Protein AF-A0A850I6M0-F1 (afdb_monomer)

Mean predicted aligned error: 4.05 Å

Nearest PDB structures (foldseek):
  6e0l-assembly1_A  TM=7.442E-01  e=3.186E-01  Rhodothermus marinus SG0.5JP17-172
  7x4g-assembly1_A  TM=7.680E-01  e=1.192E+00  Cecembia lonarensis
  4tvy-assembly1_A  TM=4.709E-01  e=1.273E+00  Escherichia coli K-12
  3wnd-assembly1_A  TM=4.193E-01  e=1.360E+00  Methanosarcina mazei
  4tvw-assembly1_A  TM=4.031E-01  e=3.425E+00  Escherichia coli

Sequence (118 aa):
MAEESDWPLVRRRLTGLYGEKAIFEQSSGLGARTGNGNFVVMSKVAVEASYAALPEALAKERRPACVAIHVSVSELEPVRRFVDAAGAPHQSDDAQIGISDAASYGNVFLTFARDPRL

Structure (mmCIF, N/CA/C/O backbone):
data_AF-A0A850I6M0-F1
#
_entry.id   AF-A0A850I6M0-F1
#
loop_
_atom_site.group_PDB
_atom_site.id
_atom_site.type_symbol
_atom_site.label_atom_id
_atom_site.label_alt_id
_atom_site.label_comp_id
_atom_site.label_asym_id
_atom_site.label_entity_id
_atom_site.label_seq_id
_atom_site.pdbx_PDB_ins_code
_atom_site.Cartn_x
_atom_site.Cartn_y
_atom_site.Cartn_z
_atom_site.occupancy
_atom_site.B_iso_or_equiv
_atom_site.auth_seq_id
_atom_site.auth_comp_id
_atom_site.auth_asym_id
_atom_site.auth_atom_id
_atom_site.pdbx_PDB_model_num
ATOM 1 N N . MET A 1 1 ? 8.156 -4.653 -3.061 1.00 90.00 1 MET A N 1
ATOM 2 C CA . MET A 1 1 ? 9.140 -3.549 -3.024 1.00 90.00 1 MET A CA 1
ATOM 3 C C . MET A 1 1 ? 10.278 -3.869 -3.975 1.00 90.00 1 MET A C 1
ATOM 5 O O . MET A 1 1 ? 10.460 -5.045 -4.274 1.00 90.00 1 MET A O 1
ATOM 9 N N . ALA A 1 2 ? 10.998 -2.861 -4.456 1.00 90.12 2 ALA A N 1
ATOM 10 C CA . ALA A 1 2 ? 12.207 -3.027 -5.263 1.00 90.12 2 ALA A CA 1
ATOM 11 C C . ALA A 1 2 ? 13.125 -1.811 -5.080 1.00 90.12 2 ALA A C 1
ATOM 13 O O . ALA A 1 2 ? 12.618 -0.699 -4.907 1.00 90.12 2 ALA A O 1
ATOM 14 N N . GLU A 1 3 ? 14.441 -2.016 -5.128 1.00 89.06 3 GLU A N 1
ATOM 15 C CA . GLU A 1 3 ? 15.405 -0.912 -5.099 1.00 89.06 3 GLU A CA 1
ATOM 16 C C . GLU A 1 3 ? 15.328 -0.096 -6.395 1.00 89.06 3 GLU A C 1
ATOM 18 O O . GLU A 1 3 ? 14.891 -0.597 -7.435 1.00 89.06 3 GLU A O 1
ATOM 23 N N . GLU A 1 4 ? 15.767 1.164 -6.359 1.00 88.25 4 GLU A N 1
ATOM 24 C CA . GLU A 1 4 ? 15.698 2.053 -7.532 1.00 88.25 4 GLU A CA 1
ATOM 25 C C . GLU A 1 4 ? 16.486 1.512 -8.731 1.00 88.25 4 GLU A C 1
ATOM 27 O O . GLU A 1 4 ? 16.047 1.625 -9.877 1.00 88.25 4 GLU A O 1
ATOM 32 N N . SER A 1 5 ? 17.604 0.825 -8.476 1.00 90.69 5 SER A N 1
ATOM 33 C CA . SER A 1 5 ? 18.395 0.156 -9.514 1.00 90.69 5 SER A CA 1
ATOM 34 C C . SER A 1 5 ? 17.623 -0.939 -10.259 1.00 90.69 5 SER A C 1
ATOM 36 O O . SER A 1 5 ? 17.961 -1.256 -11.399 1.00 90.69 5 SER A O 1
ATOM 38 N N . ASP A 1 6 ? 16.577 -1.504 -9.649 1.00 91.12 6 ASP A N 1
ATOM 39 C CA . ASP A 1 6 ? 15.750 -2.554 -10.246 1.00 91.12 6 ASP A CA 1
ATOM 40 C C . ASP A 1 6 ? 14.571 -1.991 -11.054 1.00 91.12 6 ASP A C 1
ATOM 42 O O . ASP A 1 6 ? 13.918 -2.733 -11.796 1.00 91.12 6 ASP A O 1
ATOM 46 N N . TRP A 1 7 ? 14.275 -0.690 -10.956 1.00 90.94 7 TRP A N 1
ATOM 47 C CA . TRP A 1 7 ? 13.101 -0.085 -11.593 1.00 90.94 7 TRP A CA 1
ATOM 48 C C . TRP A 1 7 ? 13.023 -0.294 -13.111 1.00 90.94 7 TRP A C 1
ATOM 50 O O . TRP A 1 7 ? 11.928 -0.605 -13.589 1.00 90.94 7 TRP A O 1
ATOM 60 N N . PRO A 1 8 ? 14.121 -0.237 -13.897 1.00 93.31 8 PRO A N 1
ATOM 61 C CA . PRO A 1 8 ? 14.059 -0.561 -15.324 1.00 93.31 8 PRO A CA 1
ATOM 62 C C . PRO A 1 8 ? 13.583 -1.997 -15.592 1.00 93.31 8 PRO A C 1
ATOM 64 O O . PRO A 1 8 ? 12.812 -2.246 -16.525 1.00 93.31 8 PRO A O 1
ATOM 67 N N . LEU A 1 9 ? 13.999 -2.953 -14.754 1.00 93.75 9 LEU A N 1
ATOM 68 C CA . LEU A 1 9 ? 13.580 -4.350 -14.857 1.00 93.75 9 LEU A CA 1
ATOM 69 C C . LEU A 1 9 ? 12.115 -4.524 -14.438 1.00 93.75 9 LEU A C 1
ATOM 71 O O . LEU A 1 9 ? 11.364 -5.222 -15.127 1.00 93.75 9 LEU A O 1
ATOM 75 N N . VAL A 1 10 ? 11.703 -3.873 -13.345 1.00 92.94 10 VAL A N 1
ATOM 76 C CA . VAL A 1 10 ? 10.307 -3.857 -12.883 1.00 92.94 10 VAL A CA 1
ATOM 77 C C . VAL A 1 10 ? 9.407 -3.280 -13.971 1.00 92.94 10 VAL A C 1
ATOM 79 O O . VAL A 1 10 ? 8.418 -3.917 -14.329 1.00 92.94 10 VAL A O 1
ATOM 82 N N . ARG A 1 11 ? 9.784 -2.146 -14.574 1.00 95.31 11 ARG A N 1
ATOM 83 C CA . ARG A 1 11 ? 9.049 -1.525 -15.681 1.00 95.31 11 ARG A CA 1
ATOM 84 C C . ARG A 1 11 ? 8.875 -2.470 -16.843 1.00 95.31 11 ARG A C 1
ATOM 86 O O . ARG A 1 11 ? 7.745 -2.728 -17.237 1.00 95.31 11 ARG A O 1
ATOM 93 N N . ARG A 1 12 ? 9.969 -3.054 -17.334 1.00 96.50 12 ARG A N 1
ATOM 94 C CA . ARG A 1 12 ? 9.909 -4.026 -18.431 1.00 96.50 12 ARG A CA 1
ATOM 95 C C . ARG A 1 12 ? 8.935 -5.162 -18.119 1.00 96.50 12 ARG A C 1
ATOM 97 O O . ARG A 1 12 ? 8.180 -5.585 -18.992 1.00 96.50 12 ARG A O 1
ATOM 104 N N . ARG A 1 13 ? 8.941 -5.658 -16.878 1.00 94.19 13 ARG A N 1
ATOM 105 C CA . ARG A 1 13 ? 8.055 -6.744 -16.456 1.00 94.19 13 ARG A CA 1
ATOM 106 C C . ARG A 1 13 ? 6.593 -6.308 -16.378 1.00 94.19 13 ARG A C 1
ATOM 108 O O . ARG A 1 13 ? 5.742 -7.030 -16.886 1.00 94.19 13 ARG A O 1
ATOM 115 N N . LEU A 1 14 ? 6.299 -5.146 -15.796 1.00 94.94 14 LEU A N 1
ATOM 116 C CA . LEU A 1 14 ? 4.935 -4.620 -15.734 1.00 94.94 14 LEU A CA 1
ATOM 117 C C . LEU A 1 14 ? 4.398 -4.276 -17.128 1.00 94.94 14 LEU A C 1
ATOM 119 O O . LEU A 1 14 ? 3.266 -4.647 -17.428 1.00 94.94 14 LEU A O 1
ATOM 123 N N . THR A 1 15 ? 5.204 -3.665 -18.004 1.00 96.81 15 THR A N 1
ATOM 124 C CA . THR A 1 15 ? 4.843 -3.411 -19.410 1.00 96.81 15 THR A CA 1
ATOM 125 C C . THR A 1 15 ? 4.470 -4.712 -20.118 1.00 96.81 15 THR A C 1
ATOM 127 O O . THR A 1 15 ? 3.475 -4.751 -20.835 1.00 96.81 15 THR A O 1
ATOM 130 N N . GLY A 1 16 ? 5.224 -5.796 -19.902 1.00 96.44 16 GLY A N 1
ATOM 131 C CA . GLY A 1 16 ? 4.919 -7.098 -20.501 1.00 96.44 16 GLY A CA 1
ATOM 132 C C . GLY A 1 16 ? 3.605 -7.724 -20.015 1.00 96.44 16 GLY A C 1
ATOM 133 O O . GLY A 1 16 ? 2.996 -8.487 -20.757 1.00 96.44 16 GLY A O 1
ATOM 134 N N . LEU A 1 17 ? 3.162 -7.404 -18.795 1.00 94.81 17 LEU A N 1
ATOM 135 C CA . LEU A 1 17 ? 1.933 -7.947 -18.202 1.00 94.81 17 LEU A CA 1
ATOM 136 C C . LEU A 1 17 ? 0.695 -7.096 -18.504 1.00 94.81 17 LEU A C 1
ATOM 138 O O . LEU A 1 17 ? -0.371 -7.641 -18.772 1.00 94.81 17 LEU A O 1
ATOM 142 N N . TYR A 1 18 ? 0.833 -5.773 -18.440 1.00 95.56 18 TYR A N 1
ATOM 143 C CA . TYR A 1 18 ? -0.294 -4.835 -18.477 1.00 95.56 18 TYR A CA 1
ATOM 144 C C . TYR A 1 18 ? -0.304 -3.935 -19.723 1.00 95.56 18 TYR A C 1
ATOM 146 O O . TYR A 1 18 ? -1.299 -3.267 -19.995 1.00 95.56 18 TYR A O 1
ATOM 154 N N . GLY A 1 19 ? 0.778 -3.930 -20.506 1.00 95.88 19 GLY A N 1
ATOM 155 C CA . GLY A 1 19 ? 0.968 -3.062 -21.667 1.00 95.88 19 GLY A CA 1
ATOM 156 C C . GLY A 1 19 ? 1.511 -1.676 -21.304 1.00 95.88 19 GLY A C 1
ATOM 157 O O . GLY A 1 19 ? 1.269 -1.155 -20.220 1.00 95.88 19 GLY A O 1
ATOM 158 N N . GLU A 1 20 ? 2.226 -1.039 -22.238 1.00 96.31 20 GLU A N 1
ATOM 159 C CA . GLU A 1 20 ? 2.929 0.234 -21.979 1.00 96.31 20 GLU A CA 1
ATOM 160 C C . GLU A 1 20 ? 1.981 1.360 -21.539 1.00 96.31 20 GLU A C 1
ATOM 162 O O . GLU A 1 20 ? 2.302 2.132 -20.643 1.00 96.31 20 GLU A O 1
ATOM 167 N N . LYS A 1 21 ? 0.767 1.420 -22.103 1.00 96.75 21 LYS A N 1
ATOM 168 C CA . LYS A 1 21 ? -0.232 2.450 -21.759 1.00 96.75 21 LYS A CA 1
ATOM 169 C C . LYS A 1 21 ? -0.759 2.341 -20.323 1.00 96.75 21 LYS A C 1
ATOM 171 O O . LYS A 1 21 ? -1.350 3.296 -19.820 1.00 96.75 21 LYS A O 1
ATOM 176 N N . ALA A 1 22 ? -0.595 1.183 -19.686 1.00 96.56 22 ALA A N 1
ATOM 177 C CA . ALA A 1 22 ? -1.017 0.966 -18.311 1.00 96.56 22 ALA A CA 1
ATOM 178 C C . ALA A 1 22 ? 0.020 1.464 -17.297 1.00 96.56 22 ALA A C 1
ATOM 180 O O . ALA A 1 22 ? -0.328 1.660 -16.134 1.00 96.56 22 ALA A O 1
A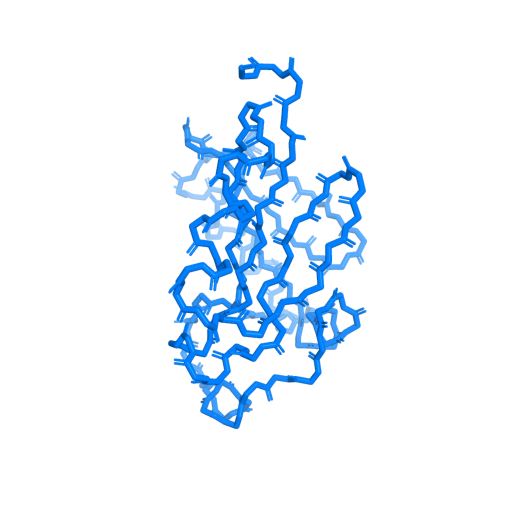TOM 181 N N . ILE A 1 23 ? 1.272 1.667 -17.714 1.00 97.19 23 ILE A N 1
ATOM 182 C CA . ILE A 1 23 ? 2.374 2.005 -16.815 1.00 97.19 23 ILE A CA 1
ATOM 183 C C . ILE A 1 23 ? 2.347 3.486 -16.458 1.00 97.19 23 ILE A C 1
ATOM 185 O O . ILE A 1 23 ? 2.079 4.346 -17.296 1.00 97.19 23 ILE A O 1
ATOM 189 N N . PHE A 1 24 ? 2.633 3.784 -15.195 1.00 95.75 24 PHE A N 1
ATOM 190 C CA . PHE A 1 24 ? 2.812 5.142 -14.708 1.00 95.75 24 PHE A CA 1
ATOM 191 C C . PHE A 1 24 ? 3.938 5.196 -13.678 1.00 95.75 24 PHE A C 1
ATOM 193 O O . PHE A 1 24 ? 4.200 4.235 -12.955 1.00 95.75 24 PHE A O 1
ATOM 200 N N . GLU A 1 25 ? 4.595 6.344 -13.614 1.00 92.06 25 GLU A N 1
ATOM 201 C CA . GLU A 1 25 ? 5.610 6.647 -12.612 1.00 92.06 25 GLU A CA 1
ATOM 202 C C . GLU A 1 25 ? 5.004 7.528 -11.523 1.00 92.06 25 GLU A C 1
ATOM 204 O O . GLU A 1 25 ? 4.082 8.311 -11.765 1.00 92.06 25 GLU A O 1
ATOM 209 N N . GLN A 1 26 ? 5.538 7.399 -10.318 1.00 87.69 26 GLN A N 1
ATOM 210 C CA . GLN A 1 26 ? 5.306 8.316 -9.213 1.00 87.69 26 GLN A CA 1
ATOM 211 C C . GLN A 1 26 ? 6.652 8.620 -8.554 1.00 87.69 26 GLN A C 1
ATOM 213 O O . GLN A 1 26 ? 7.619 7.885 -8.737 1.00 87.69 26 GLN A O 1
ATOM 218 N N . SER A 1 27 ? 6.722 9.692 -7.767 1.00 80.31 27 SER A N 1
ATOM 219 C CA . SER A 1 27 ? 7.975 10.156 -7.150 1.00 80.31 27 SER A CA 1
ATOM 220 C C . SER A 1 27 ? 8.715 9.082 -6.344 1.00 80.31 27 SER A C 1
ATOM 222 O O . SER A 1 27 ? 9.924 9.166 -6.179 1.00 80.31 27 SER A O 1
ATOM 224 N N . SER A 1 28 ? 7.995 8.079 -5.848 1.00 84.06 28 SER A N 1
ATOM 225 C CA . SER A 1 28 ? 8.494 7.057 -4.934 1.00 84.06 28 SER A CA 1
ATOM 226 C C . SER A 1 28 ? 8.350 5.621 -5.462 1.00 84.06 28 SER A C 1
ATOM 228 O O . SER A 1 28 ? 8.453 4.657 -4.696 1.00 84.06 28 SER A O 1
ATOM 230 N N . GLY A 1 29 ? 8.085 5.450 -6.763 1.00 88.62 29 GLY A N 1
ATOM 231 C CA . GLY A 1 29 ? 7.967 4.124 -7.360 1.00 88.62 29 GLY A CA 1
ATOM 232 C C . GLY A 1 29 ? 7.348 4.079 -8.753 1.00 88.62 29 GLY A C 1
ATOM 233 O O . GLY A 1 29 ? 7.131 5.087 -9.421 1.00 88.62 29 GLY A O 1
ATOM 234 N N . LEU A 1 30 ? 7.022 2.862 -9.176 1.00 93.75 30 LEU A N 1
ATOM 235 C CA . LEU A 1 30 ? 6.433 2.564 -10.475 1.00 93.75 30 LEU A CA 1
ATOM 236 C C . LEU A 1 30 ? 5.140 1.777 -10.288 1.00 93.75 30 LEU A C 1
ATOM 238 O O . LEU A 1 30 ? 5.093 0.841 -9.491 1.00 93.75 30 LEU A O 1
ATOM 242 N N . GLY A 1 31 ? 4.107 2.108 -11.054 1.00 94.31 31 GLY A N 1
ATOM 243 C CA . GLY A 1 31 ? 2.843 1.392 -11.020 1.00 94.31 31 GLY A CA 1
ATOM 244 C C . GLY A 1 31 ? 2.316 0.989 -12.388 1.00 94.31 31 GLY A C 1
ATOM 245 O O . GLY A 1 31 ? 2.790 1.422 -13.438 1.00 94.31 31 GLY A O 1
ATOM 246 N N . ALA A 1 32 ? 1.303 0.133 -12.354 1.00 96.56 32 ALA A N 1
ATOM 247 C CA . ALA A 1 32 ? 0.497 -0.250 -13.496 1.00 96.56 32 ALA A CA 1
ATOM 248 C C . ALA A 1 32 ? -0.988 -0.130 -13.142 1.00 96.56 32 ALA A C 1
ATOM 250 O O . ALA A 1 32 ? -1.426 -0.579 -12.077 1.00 96.56 32 ALA A O 1
ATOM 251 N N . ARG A 1 33 ? -1.768 0.469 -14.043 1.00 95.88 33 ARG A N 1
ATOM 252 C CA . ARG A 1 33 ? -3.230 0.466 -13.977 1.00 95.88 33 ARG A CA 1
ATOM 253 C C . ARG A 1 33 ? -3.732 -0.910 -14.392 1.00 95.88 33 ARG A C 1
ATOM 255 O O . ARG A 1 33 ? -3.403 -1.402 -15.467 1.00 95.88 33 ARG A O 1
ATOM 262 N N . THR A 1 34 ? -4.538 -1.520 -13.542 1.00 92.62 34 THR A N 1
ATOM 263 C CA . THR A 1 34 ? -5.178 -2.816 -13.778 1.00 92.62 34 THR A CA 1
ATOM 264 C C . THR A 1 34 ? -6.688 -2.625 -13.931 1.00 92.62 34 THR A C 1
ATOM 266 O O . THR A 1 34 ? -7.208 -1.536 -13.691 1.00 92.62 34 THR A O 1
ATOM 269 N N . GLY A 1 35 ? -7.414 -3.686 -14.293 1.00 88.50 35 GLY A N 1
ATOM 270 C CA . GLY A 1 35 ? -8.881 -3.638 -14.350 1.00 88.50 35 GLY A CA 1
ATOM 271 C C . GLY A 1 35 ? -9.550 -3.353 -12.997 1.00 88.50 35 GLY A C 1
ATOM 272 O O . GLY A 1 35 ? -10.652 -2.821 -12.979 1.00 88.50 35 GLY A O 1
ATOM 273 N N . ASN A 1 36 ? -8.870 -3.650 -11.882 1.00 87.12 36 ASN A N 1
ATOM 274 C CA . ASN A 1 36 ? -9.425 -3.570 -10.524 1.00 87.12 36 ASN A CA 1
ATOM 275 C C . ASN A 1 36 ? -8.692 -2.557 -9.627 1.00 87.12 36 ASN A C 1
ATOM 277 O O . ASN A 1 36 ? -8.750 -2.659 -8.405 1.00 87.12 36 ASN A O 1
ATOM 281 N N . GLY A 1 37 ? -7.963 -1.603 -10.213 1.00 91.12 37 GLY A N 1
ATOM 282 C CA . GLY A 1 37 ? -7.206 -0.593 -9.468 1.00 91.12 37 GLY A CA 1
ATOM 283 C C . GLY A 1 37 ? -5.738 -0.543 -9.867 1.00 91.12 37 GLY A C 1
ATOM 284 O O . GLY A 1 37 ? -5.370 -0.936 -10.973 1.00 91.12 37 GLY A O 1
ATOM 285 N N . ASN A 1 38 ? -4.884 -0.050 -8.976 1.00 93.69 38 ASN A N 1
ATOM 286 C CA . ASN A 1 38 ? -3.470 0.167 -9.269 1.00 93.69 38 ASN A CA 1
ATOM 287 C C . ASN A 1 38 ? -2.597 -0.867 -8.558 1.00 93.69 38 ASN A C 1
ATOM 289 O O . ASN A 1 38 ? -2.762 -1.112 -7.366 1.00 93.69 38 ASN A O 1
ATOM 293 N N . PHE A 1 39 ? -1.627 -1.423 -9.280 1.00 94.00 39 PHE A N 1
ATOM 294 C CA . PHE A 1 39 ? -0.530 -2.185 -8.693 1.00 94.00 39 PHE A CA 1
ATOM 295 C C . PHE A 1 39 ? 0.713 -1.305 -8.660 1.00 94.00 39 PHE A C 1
ATOM 297 O O . PHE A 1 39 ? 1.098 -0.771 -9.698 1.00 94.00 39 PHE A O 1
ATOM 304 N N . VAL A 1 40 ? 1.341 -1.147 -7.496 1.00 94.62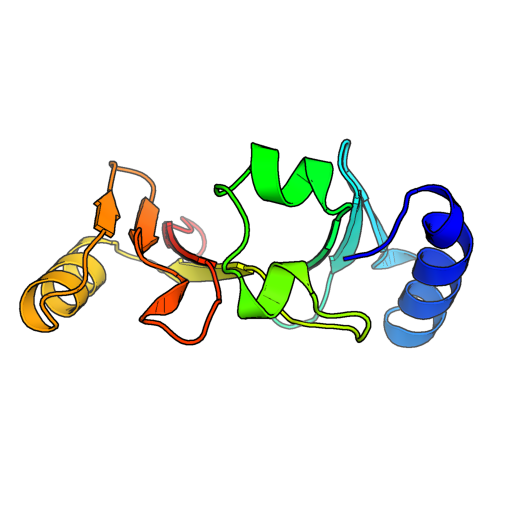 40 VAL A N 1
ATOM 305 C CA . VAL A 1 40 ? 2.456 -0.213 -7.305 1.00 94.62 40 VAL A CA 1
ATOM 306 C C . VAL A 1 40 ? 3.637 -0.911 -6.639 1.00 94.62 40 VAL A C 1
ATOM 308 O O . VAL A 1 40 ? 3.486 -1.643 -5.663 1.00 94.62 40 VAL A O 1
ATOM 311 N N . VAL A 1 41 ? 4.831 -0.663 -7.168 1.00 94.31 41 VAL A N 1
ATOM 312 C CA . VAL A 1 41 ? 6.111 -1.101 -6.618 1.00 94.31 41 VAL A CA 1
ATOM 313 C C . VAL A 1 41 ? 6.881 0.123 -6.142 1.00 94.31 41 VAL A C 1
ATOM 315 O O . VAL A 1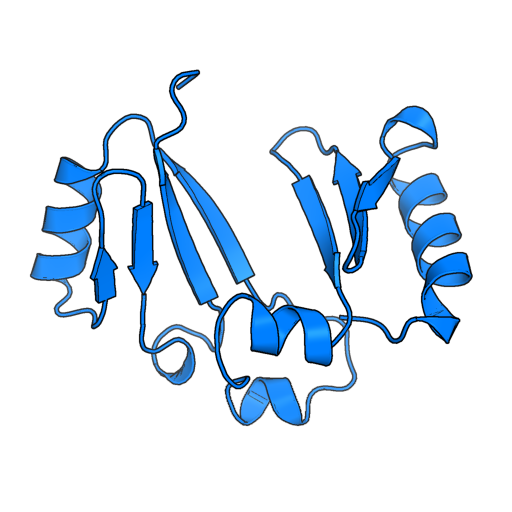 41 ? 7.191 1.015 -6.925 1.00 94.31 41 VAL A O 1
ATOM 318 N N . MET A 1 42 ? 7.199 0.141 -4.851 1.00 92.88 42 MET A N 1
ATOM 319 C CA . MET A 1 42 ? 7.953 1.205 -4.183 1.00 92.88 42 MET A CA 1
ATOM 320 C C . MET A 1 42 ? 9.264 0.653 -3.613 1.00 92.88 42 MET A C 1
ATOM 322 O O . MET A 1 42 ? 9.389 -0.564 -3.405 1.00 92.88 42 MET A O 1
ATOM 326 N N . SER A 1 43 ? 10.219 1.539 -3.332 1.00 90.44 43 SER A N 1
ATOM 327 C CA . SER A 1 43 ? 11.392 1.198 -2.520 1.00 90.44 43 SER A CA 1
ATOM 328 C C . SER A 1 43 ? 10.999 0.988 -1.057 1.00 90.44 43 SER A C 1
ATOM 330 O O . SER A 1 43 ? 9.940 1.437 -0.613 1.00 90.44 43 SER A O 1
ATOM 332 N N . LYS A 1 44 ? 11.849 0.299 -0.287 1.00 90.12 44 LYS A N 1
ATOM 333 C CA . LYS A 1 44 ? 11.610 0.107 1.151 1.00 90.12 44 LYS A CA 1
ATOM 334 C C . LYS A 1 44 ? 11.509 1.447 1.887 1.00 90.12 44 LYS A C 1
ATOM 336 O O . LYS A 1 44 ? 10.568 1.654 2.642 1.00 90.12 44 LYS A O 1
ATOM 341 N N . VAL A 1 45 ? 12.429 2.369 1.599 1.00 90.38 45 VAL A N 1
ATOM 342 C CA . VAL A 1 45 ? 12.449 3.717 2.192 1.00 90.38 45 VAL A CA 1
ATOM 343 C C . VAL A 1 45 ? 11.147 4.464 1.907 1.00 90.38 45 VAL A C 1
ATOM 345 O O . VAL A 1 45 ? 10.561 5.061 2.805 1.00 90.38 45 VAL A O 1
ATOM 348 N N . ALA A 1 46 ? 10.655 4.392 0.669 1.00 91.50 46 ALA A N 1
ATOM 349 C CA . ALA A 1 46 ? 9.404 5.029 0.281 1.00 91.50 46 ALA A CA 1
ATOM 350 C C . ALA A 1 46 ? 8.184 4.445 1.007 1.00 91.50 46 ALA A C 1
ATOM 352 O O . ALA A 1 46 ? 7.286 5.191 1.398 1.00 91.50 46 ALA A O 1
ATOM 353 N N . VAL A 1 47 ? 8.140 3.121 1.184 1.00 91.25 47 VAL A N 1
ATOM 354 C CA . VAL A 1 47 ? 7.092 2.463 1.974 1.00 91.25 47 VAL A CA 1
ATOM 355 C C . VAL A 1 47 ? 7.131 2.954 3.415 1.00 91.25 47 VAL A C 1
ATOM 357 O O . VAL A 1 47 ? 6.102 3.371 3.939 1.00 91.25 47 VAL A O 1
ATOM 360 N N . GLU A 1 48 ? 8.302 2.929 4.049 1.00 91.75 48 GLU A N 1
ATOM 361 C CA . GLU A 1 48 ? 8.426 3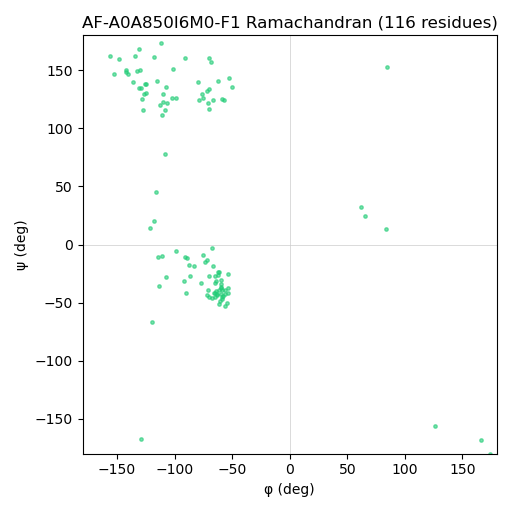.289 5.462 1.00 91.75 48 GLU A CA 1
ATOM 362 C C . GLU A 1 48 ? 8.086 4.761 5.718 1.00 91.75 48 GLU A C 1
ATOM 364 O O . GLU A 1 48 ? 7.481 5.084 6.738 1.00 91.75 48 GLU A O 1
ATOM 369 N N . ALA A 1 49 ? 8.383 5.638 4.755 1.00 91.56 49 ALA A N 1
ATOM 370 C CA . ALA A 1 49 ? 7.965 7.036 4.783 1.00 91.56 49 ALA A CA 1
ATOM 371 C C . ALA A 1 49 ? 6.449 7.234 4.586 1.00 91.56 49 ALA A C 1
ATOM 373 O O . ALA A 1 49 ? 5.912 8.243 5.035 1.00 91.56 49 ALA A O 1
ATOM 374 N N . SER A 1 50 ? 5.766 6.310 3.901 1.00 88.44 50 SER A N 1
ATOM 375 C CA . SER A 1 50 ? 4.339 6.443 3.568 1.00 88.44 50 SER A CA 1
ATOM 376 C C . SER A 1 50 ? 3.408 5.819 4.609 1.00 88.44 50 SER A C 1
ATOM 378 O O . SER A 1 50 ? 2.289 6.295 4.768 1.00 88.44 50 SER A O 1
ATOM 380 N N . TYR A 1 51 ? 3.843 4.753 5.287 1.00 88.00 51 TYR A N 1
ATOM 381 C CA . TYR A 1 51 ? 2.982 3.966 6.178 1.00 88.00 51 TYR A CA 1
ATOM 382 C C . TYR A 1 51 ? 3.489 3.960 7.618 1.00 88.00 51 TYR A C 1
ATOM 384 O O . TYR A 1 51 ? 2.830 4.489 8.504 1.00 88.00 51 TYR A O 1
ATOM 392 N N . ALA A 1 52 ? 4.641 3.334 7.841 1.00 87.56 52 ALA A N 1
ATOM 393 C CA . ALA A 1 52 ? 5.387 3.248 9.094 1.00 87.56 52 ALA A CA 1
ATOM 394 C C . ALA A 1 52 ? 6.573 2.298 8.864 1.00 87.56 52 ALA A C 1
ATOM 396 O O . ALA A 1 52 ? 6.714 1.706 7.790 1.00 87.56 52 ALA A O 1
ATOM 397 N N . ALA A 1 53 ? 7.386 2.078 9.898 1.00 91.06 53 ALA A N 1
ATOM 398 C CA . ALA A 1 53 ? 8.366 0.998 9.897 1.00 91.06 53 ALA A CA 1
ATOM 399 C C . ALA A 1 53 ? 7.718 -0.341 9.500 1.00 91.06 53 ALA A C 1
ATOM 401 O O . ALA A 1 53 ? 6.633 -0.689 9.975 1.00 91.06 53 ALA A O 1
ATOM 402 N N . LEU A 1 54 ? 8.389 -1.098 8.630 1.00 90.19 54 LEU A N 1
ATOM 403 C CA . LEU A 1 54 ? 7.893 -2.399 8.198 1.00 90.19 54 LEU A CA 1
ATOM 404 C C . LEU A 1 54 ? 7.785 -3.375 9.381 1.00 90.19 54 LEU A C 1
ATOM 406 O O . LEU A 1 54 ? 8.716 -3.445 10.191 1.00 90.19 54 LEU A O 1
ATOM 410 N N . PRO A 1 55 ? 6.732 -4.212 9.433 1.00 89.19 55 PRO A N 1
ATOM 411 C CA . PRO A 1 55 ? 6.707 -5.365 10.326 1.00 89.19 55 PRO A CA 1
ATOM 412 C C . PRO A 1 55 ? 7.958 -6.230 10.134 1.00 89.19 55 PRO A C 1
ATOM 414 O O . PRO A 1 55 ? 8.420 -6.414 9.005 1.00 89.19 55 PRO A O 1
ATOM 417 N N . GLU A 1 56 ? 8.498 -6.803 11.214 1.00 88.88 56 GLU A N 1
ATOM 418 C CA . GLU A 1 56 ? 9.769 -7.548 11.181 1.00 88.88 56 GLU A CA 1
ATOM 419 C C . GLU A 1 56 ? 9.775 -8.666 10.124 1.00 88.88 56 GLU A C 1
ATOM 421 O O . GLU A 1 56 ? 10.779 -8.876 9.436 1.00 88.88 56 GLU A O 1
ATOM 426 N N . ALA A 1 57 ? 8.634 -9.343 9.955 1.00 86.38 57 ALA A N 1
ATOM 427 C CA . ALA A 1 57 ? 8.448 -10.386 8.953 1.00 86.38 57 ALA A CA 1
ATOM 428 C C . ALA A 1 57 ? 8.661 -9.867 7.520 1.00 86.38 57 ALA A C 1
ATOM 430 O O . ALA A 1 57 ? 9.342 -10.518 6.730 1.00 86.38 57 ALA A O 1
ATOM 431 N N . LEU A 1 58 ? 8.148 -8.674 7.196 1.00 86.69 58 LEU A N 1
ATOM 432 C CA . LEU A 1 58 ? 8.371 -8.039 5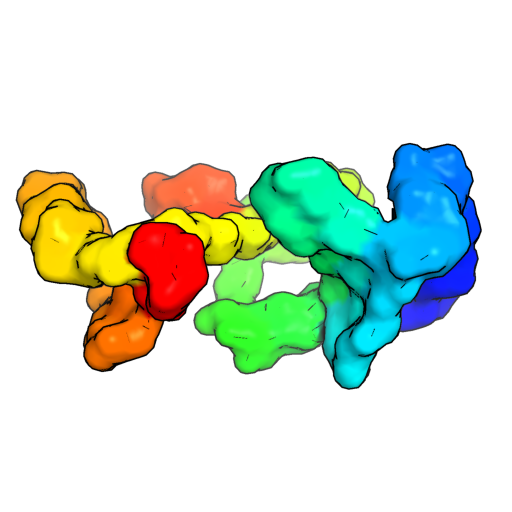.894 1.00 86.69 58 LEU A CA 1
ATOM 433 C C . LEU A 1 58 ? 9.756 -7.405 5.778 1.00 86.69 58 LEU A C 1
ATOM 435 O O . LEU A 1 58 ? 10.335 -7.395 4.695 1.00 86.69 58 LEU A O 1
ATOM 439 N N . ALA A 1 59 ? 10.311 -6.888 6.874 1.00 87.06 59 ALA A N 1
ATOM 440 C CA . ALA A 1 59 ? 11.607 -6.215 6.861 1.00 87.06 59 ALA A CA 1
ATOM 441 C C . ALA A 1 59 ? 12.761 -7.143 6.439 1.00 87.06 59 ALA A C 1
ATOM 443 O O . ALA A 1 59 ? 13.769 -6.655 5.920 1.00 87.06 59 ALA A O 1
ATOM 444 N N . LYS A 1 60 ? 12.614 -8.457 6.663 1.00 85.69 60 LYS A N 1
ATOM 445 C CA . LYS A 1 60 ? 13.576 -9.506 6.282 1.00 85.69 60 LYS A CA 1
ATOM 446 C C . LYS A 1 60 ? 13.211 -10.226 4.979 1.00 85.69 60 LYS A C 1
ATOM 448 O O . LYS A 1 60 ? 13.995 -11.057 4.515 1.00 85.69 60 LYS A O 1
ATOM 453 N N . GLU A 1 61 ? 12.046 -9.937 4.405 1.00 84.31 61 GLU A N 1
ATOM 454 C CA . GLU A 1 61 ? 11.569 -10.603 3.198 1.00 84.31 61 GLU A CA 1
ATOM 455 C C . GLU A 1 61 ? 12.403 -10.177 1.982 1.00 84.31 61 GLU A C 1
ATOM 457 O O . GLU A 1 61 ? 12.691 -9.000 1.767 1.00 84.31 61 GLU A O 1
ATOM 462 N N . ARG A 1 62 ? 12.810 -11.163 1.181 1.00 79.50 62 ARG A N 1
ATOM 463 C CA . ARG A 1 62 ? 13.589 -10.965 -0.052 1.00 79.50 62 ARG A CA 1
ATOM 464 C C . ARG A 1 62 ? 12.784 -11.282 -1.309 1.00 79.50 62 ARG A C 1
ATOM 466 O O . ARG A 1 62 ? 13.248 -11.026 -2.417 1.00 79.50 62 ARG A O 1
ATOM 473 N N . ARG A 1 63 ? 11.602 -11.878 -1.157 1.00 83.38 63 ARG A N 1
ATOM 474 C CA . ARG A 1 63 ? 10.671 -12.198 -2.240 1.00 83.38 63 ARG A CA 1
ATOM 475 C C . ARG A 1 63 ? 9.683 -11.049 -2.457 1.00 83.38 63 ARG A C 1
ATOM 477 O O . ARG A 1 63 ? 9.481 -10.220 -1.571 1.00 83.38 63 ARG A O 1
ATOM 484 N N . PRO A 1 64 ? 9.025 -10.985 -3.627 1.00 81.81 64 PRO A N 1
ATOM 485 C CA . PRO A 1 64 ? 7.906 -10.075 -3.816 1.00 81.81 64 PRO A CA 1
ATOM 486 C C . PRO A 1 64 ? 6.814 -10.346 -2.774 1.00 81.81 64 PRO A C 1
ATOM 488 O O . PRO A 1 64 ? 6.310 -11.463 -2.683 1.00 81.81 64 PRO A O 1
ATOM 491 N N . ALA A 1 65 ? 6.440 -9.315 -2.024 1.00 86.38 65 ALA A N 1
ATOM 492 C CA . ALA A 1 65 ? 5.372 -9.359 -1.035 1.00 86.38 65 ALA A CA 1
ATOM 493 C C . ALA A 1 65 ? 4.438 -8.157 -1.209 1.00 86.38 65 ALA A C 1
ATOM 495 O O . ALA A 1 65 ? 4.865 -7.082 -1.650 1.00 86.38 65 ALA A O 1
ATOM 496 N N . CYS A 1 66 ? 3.164 -8.355 -0.867 1.00 89.81 66 CYS A N 1
ATOM 497 C CA . CYS A 1 66 ? 2.214 -7.263 -0.705 1.00 89.81 66 CYS A CA 1
ATOM 498 C C . CYS A 1 66 ? 2.505 -6.574 0.628 1.00 89.81 66 CYS A C 1
ATOM 500 O O . CYS A 1 66 ? 2.655 -7.243 1.644 1.00 89.81 66 CYS A O 1
ATOM 502 N N . VAL A 1 67 ? 2.631 -5.251 0.596 1.00 92.06 67 VAL A N 1
ATOM 503 C CA . VAL A 1 67 ? 3.031 -4.458 1.766 1.00 92.06 67 VAL A CA 1
ATOM 504 C C . VAL A 1 67 ? 1.907 -3.553 2.234 1.00 92.06 67 VAL A C 1
ATOM 506 O O . VAL A 1 67 ? 1.733 -3.362 3.431 1.00 92.06 67 VAL A O 1
ATOM 509 N N . ALA A 1 68 ? 1.128 -3.028 1.293 1.00 93.19 68 ALA A N 1
ATOM 510 C CA . ALA A 1 68 ? -0.021 -2.198 1.580 1.00 93.19 68 ALA A CA 1
ATOM 511 C C . ALA A 1 68 ? -1.166 -2.528 0.623 1.00 93.19 68 ALA A C 1
ATOM 513 O O . ALA A 1 68 ? -0.934 -2.855 -0.546 1.00 93.19 68 ALA A O 1
ATOM 514 N N . ILE A 1 69 ? -2.391 -2.419 1.126 1.00 94.56 69 ILE A N 1
ATOM 515 C CA . ILE A 1 69 ? -3.629 -2.544 0.366 1.00 94.56 69 ILE A CA 1
ATOM 516 C C . ILE A 1 69 ? -4.482 -1.319 0.670 1.00 94.56 69 ILE A C 1
ATOM 518 O O . ILE A 1 69 ? -4.790 -1.030 1.825 1.00 94.56 69 ILE A O 1
ATOM 522 N N . HIS A 1 70 ? -4.881 -0.624 -0.392 1.00 94.75 70 HIS A N 1
ATOM 523 C CA . HIS A 1 70 ? -5.836 0.471 -0.324 1.00 94.75 70 HIS A CA 1
ATOM 524 C C . HIS A 1 70 ? -7.157 -0.001 -0.912 1.00 94.75 70 HIS A C 1
ATOM 526 O O . HIS A 1 70 ? -7.209 -0.414 -2.072 1.00 94.75 70 HIS A O 1
ATOM 532 N N . VAL A 1 71 ? -8.213 0.058 -0.112 1.00 95.56 71 VAL A N 1
ATOM 533 C CA . VAL A 1 71 ? -9.560 -0.343 -0.504 1.00 95.56 71 VAL A CA 1
ATOM 534 C C . VAL A 1 71 ? -10.412 0.908 -0.648 1.00 95.56 71 VAL A C 1
ATOM 536 O O . VAL A 1 71 ? -10.649 1.625 0.323 1.00 95.56 71 VAL A O 1
ATOM 539 N N . SER A 1 72 ? -10.877 1.168 -1.866 1.00 94.94 72 SER A N 1
ATOM 540 C CA . SER A 1 72 ? -11.859 2.220 -2.111 1.00 94.94 72 SER A CA 1
ATOM 541 C C . SER A 1 72 ? -13.221 1.799 -1.561 1.00 94.94 72 SER A C 1
ATOM 543 O O . SER A 1 72 ? -13.690 0.694 -1.836 1.00 94.94 72 SER A O 1
ATOM 545 N N . VAL A 1 73 ? -13.867 2.691 -0.815 1.00 95.12 73 VAL A N 1
ATOM 546 C CA . VAL A 1 73 ? -15.227 2.507 -0.292 1.00 95.12 73 VAL A CA 1
ATOM 547 C C . VAL A 1 73 ? -16.080 3.734 -0.601 1.00 95.12 73 VAL A C 1
ATOM 549 O O . VAL A 1 73 ? -15.556 4.844 -0.688 1.00 95.12 73 VAL A O 1
ATOM 552 N N . SER A 1 74 ? -17.389 3.550 -0.764 1.00 93.38 74 SER A N 1
ATOM 553 C CA . SER A 1 74 ? -18.326 4.665 -0.968 1.00 93.38 74 SER A CA 1
ATOM 554 C C . SER A 1 74 ? -18.512 5.487 0.313 1.00 93.38 74 SER A C 1
ATOM 556 O O . SER A 1 74 ? -18.530 6.716 0.282 1.00 93.38 74 SER A O 1
ATOM 558 N N . GLU A 1 75 ? -18.566 4.816 1.468 1.00 94.25 75 GLU A N 1
ATOM 559 C CA . GLU A 1 75 ? -18.749 5.437 2.780 1.00 94.25 75 GLU A CA 1
ATOM 560 C C . GLU A 1 75 ? -17.807 4.833 3.828 1.00 94.25 75 GLU A C 1
ATOM 562 O O . GLU A 1 75 ? -17.610 3.620 3.891 1.00 94.25 75 GLU A O 1
ATOM 567 N N . LEU A 1 76 ? -17.246 5.685 4.693 1.00 96.25 76 LEU A N 1
ATOM 568 C 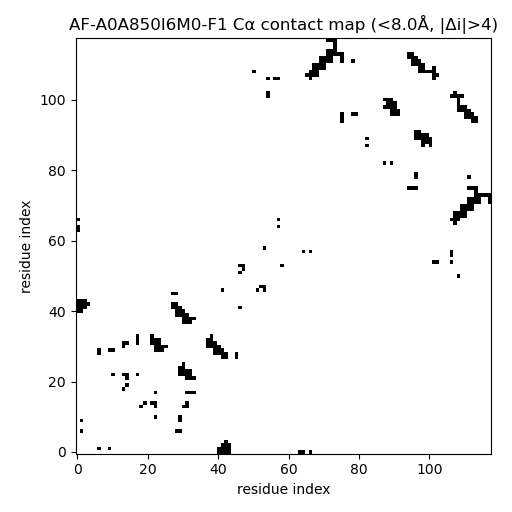CA . LEU A 1 76 ? -16.325 5.259 5.756 1.00 96.25 76 LEU A CA 1
ATOM 569 C C . LEU A 1 76 ? -17.042 4.827 7.034 1.00 96.25 76 LEU A C 1
ATOM 571 O O . LEU A 1 76 ? -16.513 4.018 7.786 1.00 96.25 76 LEU A O 1
ATOM 575 N N . GLU A 1 77 ? -18.240 5.344 7.298 1.00 95.44 77 GLU A N 1
ATOM 576 C CA . GLU A 1 77 ? -18.946 5.089 8.556 1.00 95.44 77 GLU A CA 1
ATOM 577 C C . GLU A 1 77 ? -19.297 3.598 8.766 1.00 95.44 77 GLU A C 1
ATOM 579 O O . GLU A 1 77 ? -19.051 3.083 9.859 1.00 95.44 77 GLU A O 1
ATOM 584 N N . PRO A 1 78 ? -19.774 2.843 7.753 1.00 95.31 78 PRO A N 1
ATOM 585 C CA . PRO A 1 78 ? -19.951 1.396 7.896 1.00 95.31 78 PRO A CA 1
ATOM 586 C C . PRO A 1 78 ? -18.637 0.656 8.183 1.00 95.31 78 PRO A C 1
ATOM 588 O O . PRO A 1 78 ? -18.611 -0.264 9.000 1.00 95.31 78 PRO A O 1
ATOM 591 N N . VAL A 1 79 ? -17.541 1.078 7.543 1.00 95.81 79 VAL A N 1
ATOM 592 C CA . VAL A 1 79 ? -16.208 0.499 7.757 1.00 95.81 79 VAL A CA 1
ATOM 593 C C . VAL A 1 79 ? -15.735 0.767 9.180 1.00 95.81 79 VAL A C 1
ATOM 595 O O . VAL A 1 79 ? -15.286 -0.159 9.848 1.00 95.81 79 VAL A O 1
ATOM 598 N N . ARG A 1 80 ? -15.893 2.002 9.670 1.00 95.19 80 ARG A N 1
ATOM 599 C CA . ARG A 1 80 ? -15.524 2.400 11.034 1.00 95.19 80 ARG A CA 1
ATOM 600 C C . ARG A 1 80 ? -16.183 1.491 12.062 1.00 95.19 80 ARG A C 1
ATOM 602 O O . ARG A 1 80 ? -15.488 0.872 12.855 1.00 95.19 80 ARG A O 1
ATOM 609 N N . ARG A 1 81 ? -17.500 1.293 11.955 1.00 95.50 81 ARG A N 1
ATOM 610 C CA . ARG A 1 81 ? -18.247 0.399 12.857 1.00 95.50 81 ARG A CA 1
ATOM 611 C C . ARG A 1 81 ? -17.730 -1.034 12.836 1.00 95.50 81 ARG A C 1
ATOM 613 O O . ARG A 1 81 ? -17.694 -1.681 13.877 1.00 95.50 81 ARG A O 1
ATOM 620 N N . PHE A 1 82 ? -17.355 -1.543 11.663 1.00 94.38 82 PHE A N 1
ATOM 621 C CA . PHE A 1 82 ? -16.787 -2.883 11.541 1.00 94.38 82 PHE A CA 1
ATOM 622 C C . PHE A 1 82 ? -15.408 -2.981 12.206 1.00 94.38 82 PHE A C 1
ATOM 624 O O . PHE A 1 82 ? -15.157 -3.920 12.958 1.00 94.38 82 PHE A O 1
ATOM 631 N N . VAL A 1 83 ? -14.533 -2.005 11.955 1.00 94.25 83 VAL A N 1
ATOM 632 C CA . VAL A 1 83 ? -13.184 -1.939 12.536 1.00 94.25 83 VAL A CA 1
ATOM 633 C C . VAL A 1 83 ? -13.258 -1.804 14.064 1.00 94.25 83 VAL A C 1
ATOM 635 O O . VAL A 1 83 ? -12.567 -2.540 14.770 1.00 94.25 83 VAL A O 1
ATOM 638 N N . ASP A 1 84 ? -14.157 -0.953 14.568 1.00 94.56 84 ASP A N 1
ATOM 639 C CA . ASP A 1 84 ? -14.437 -0.782 15.998 1.00 94.56 84 ASP A CA 1
ATOM 640 C C . ASP A 1 84 ? -14.938 -2.082 16.635 1.00 94.56 84 ASP A C 1
ATOM 642 O O . ASP A 1 84 ? -14.420 -2.521 17.661 1.00 94.56 84 ASP A O 1
ATOM 646 N N . ALA A 1 85 ? -15.922 -2.738 16.010 1.00 95.12 85 ALA A N 1
ATOM 647 C CA . ALA A 1 85 ? -16.480 -3.996 16.503 1.00 95.12 85 ALA A CA 1
ATOM 648 C C . ALA A 1 85 ? -15.450 -5.137 16.509 1.00 95.12 85 ALA A C 1
ATOM 650 O O . ALA A 1 85 ? -15.506 -6.013 17.372 1.00 95.12 85 ALA A O 1
ATOM 651 N N . ALA A 1 86 ? -14.499 -5.121 15.572 1.00 91.94 86 ALA A N 1
ATOM 652 C CA . ALA A 1 86 ? -13.387 -6.064 15.529 1.00 91.94 86 ALA A CA 1
ATOM 653 C C . ALA A 1 86 ? -12.301 -5.773 16.584 1.00 91.94 86 ALA A C 1
ATOM 655 O O . ALA A 1 86 ? -11.388 -6.583 16.745 1.00 91.94 86 ALA A O 1
ATOM 656 N N . GLY A 1 87 ? -12.371 -4.632 17.281 1.00 92.56 87 GLY A N 1
ATOM 657 C CA . GLY A 1 87 ? -11.349 -4.199 18.234 1.00 92.56 87 GLY A CA 1
ATOM 658 C C . GLY A 1 87 ? -10.003 -3.898 17.573 1.00 92.56 87 GLY A C 1
ATOM 659 O O . GLY A 1 87 ? -8.966 -4.003 18.226 1.00 92.56 87 GLY A O 1
ATOM 660 N N . ALA A 1 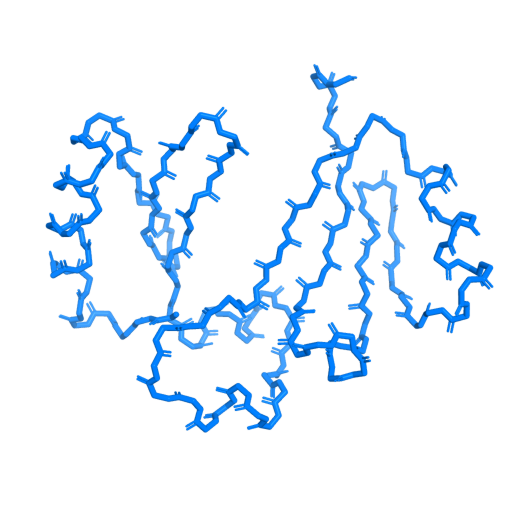88 ? -10.005 -3.571 16.278 1.00 92.00 88 ALA A N 1
ATOM 661 C CA . ALA A 1 88 ? -8.782 -3.364 15.522 1.00 92.00 88 ALA A CA 1
ATOM 662 C C . ALA A 1 88 ? -8.182 -1.978 15.805 1.00 92.00 88 ALA A C 1
ATOM 664 O O . ALA A 1 88 ? -8.865 -0.967 15.597 1.00 92.00 88 ALA A O 1
ATOM 665 N N . PRO A 1 89 ? -6.908 -1.892 16.236 1.00 92.44 89 PRO A N 1
ATOM 666 C CA . PRO A 1 89 ? -6.219 -0.616 16.356 1.00 92.44 89 PRO A CA 1
ATOM 667 C C . PRO A 1 89 ? -6.184 0.092 14.999 1.00 92.44 89 PRO A C 1
ATOM 669 O O . PRO A 1 89 ? -5.729 -0.475 14.002 1.00 92.44 89 PRO A O 1
ATOM 672 N N . HIS A 1 90 ? -6.673 1.329 14.949 1.00 93.69 90 HIS A N 1
ATOM 673 C CA . HIS A 1 90 ? -6.730 2.100 13.714 1.00 93.69 90 HIS A CA 1
ATOM 674 C C . HIS A 1 90 ? -6.562 3.600 13.967 1.00 93.69 90 HIS A C 1
ATOM 676 O O . HIS A 1 90 ? -6.751 4.100 15.076 1.00 93.69 90 HIS A O 1
ATOM 682 N N . GLN A 1 91 ? -6.189 4.312 12.910 1.00 92.69 91 GLN A N 1
ATOM 683 C CA . GLN A 1 91 ? -6.224 5.765 12.815 1.00 92.69 91 GLN A CA 1
ATOM 684 C C . GLN A 1 91 ? -7.231 6.139 11.730 1.00 92.69 91 GLN A C 1
ATOM 686 O O . GLN A 1 91 ? -7.313 5.470 10.700 1.00 92.69 91 GLN A O 1
ATOM 691 N N . SER A 1 92 ? -8.008 7.196 11.944 1.00 93.56 92 SER A N 1
ATOM 692 C CA . SER A 1 92 ? -8.980 7.647 10.949 1.00 93.56 92 SER A CA 1
ATOM 693 C C . SER A 1 92 ? -9.074 9.158 10.882 1.00 93.56 92 SER A C 1
ATOM 695 O O . SER A 1 92 ? -8.982 9.828 11.910 1.00 93.56 92 SER A O 1
ATOM 697 N N . ASP A 1 93 ? -9.358 9.655 9.688 1.00 91.81 93 ASP A N 1
ATOM 698 C CA . ASP A 1 93 ? -9.777 11.024 9.415 1.00 91.81 93 ASP A CA 1
ATOM 699 C C . ASP A 1 93 ? -11.058 11.013 8.549 1.00 91.81 93 ASP A C 1
ATOM 701 O O . ASP A 1 93 ? -11.728 9.983 8.409 1.00 91.81 93 ASP A O 1
ATOM 705 N N . ASP A 1 94 ? -11.437 12.166 7.996 1.00 89.88 94 ASP A N 1
ATOM 706 C CA . ASP A 1 94 ? -12.633 12.303 7.153 1.00 89.88 94 ASP A CA 1
ATOM 707 C C . ASP A 1 94 ? -12.491 11.661 5.759 1.00 89.88 94 ASP A C 1
ATOM 709 O O . ASP A 1 94 ? -13.480 11.521 5.029 1.00 89.88 94 ASP A O 1
ATOM 713 N N . ALA A 1 95 ? -11.273 11.301 5.354 1.00 92.94 95 ALA A N 1
ATOM 714 C CA . ALA A 1 95 ? -10.944 10.760 4.041 1.00 92.94 95 ALA A CA 1
ATOM 715 C C . ALA A 1 95 ? -10.611 9.261 4.073 1.00 92.94 95 ALA A C 1
ATOM 717 O O . ALA A 1 95 ? -10.845 8.574 3.071 1.00 92.94 95 ALA A O 1
ATOM 718 N N . GLN A 1 96 ? -10.103 8.738 5.191 1.00 96.44 96 GLN A N 1
ATOM 719 C CA . GLN A 1 96 ? -9.638 7.357 5.282 1.00 96.44 96 GLN A CA 1
ATOM 720 C C . GLN A 1 96 ? -9.633 6.768 6.702 1.00 96.44 96 GLN A C 1
ATOM 722 O O . GLN A 1 96 ? -9.641 7.471 7.711 1.00 96.44 96 GLN A O 1
ATOM 727 N N . ILE A 1 97 ? -9.571 5.436 6.760 1.00 96.75 97 ILE A N 1
ATOM 728 C CA . ILE A 1 97 ? -9.361 4.626 7.964 1.00 96.75 97 ILE A CA 1
ATOM 729 C C . ILE A 1 97 ? -8.188 3.679 7.691 1.00 96.75 97 ILE A C 1
ATOM 731 O O . ILE A 1 97 ? -8.286 2.823 6.814 1.00 96.75 97 ILE A O 1
ATOM 735 N N . GLY A 1 98 ? -7.087 3.821 8.428 1.00 95.06 98 GLY A N 1
ATOM 736 C CA . GLY A 1 98 ? -5.902 2.964 8.336 1.00 95.06 98 GLY A CA 1
ATOM 737 C C . GLY A 1 98 ? -5.736 2.080 9.570 1.00 95.06 98 GLY A C 1
ATOM 738 O O . GLY A 1 98 ? -5.754 2.580 10.694 1.00 95.06 98 GLY A O 1
ATOM 739 N N . ILE A 1 99 ? -5.546 0.774 9.379 1.00 94.50 99 ILE A N 1
ATOM 740 C CA . ILE A 1 99 ? -5.223 -0.160 10.467 1.00 94.50 99 ILE A CA 1
ATOM 741 C C . ILE A 1 99 ? -3.788 0.104 10.928 1.00 94.50 99 ILE A C 1
ATOM 743 O O . ILE A 1 99 ? -2.854 0.043 10.127 1.00 94.50 99 ILE A O 1
ATOM 747 N N . SER A 1 100 ? -3.609 0.421 12.211 1.00 87.56 100 SER A N 1
ATOM 748 C CA . SER A 1 100 ? -2.332 0.915 12.743 1.00 87.56 100 SER A CA 1
ATOM 749 C C . SER A 1 100 ? -1.373 -0.192 13.183 1.00 87.56 100 SER A C 1
ATOM 751 O O . SER A 1 100 ? -0.173 0.052 13.284 1.00 87.56 100 SER A O 1
ATOM 753 N N . ASP A 1 101 ? -1.867 -1.414 13.392 1.00 87.00 101 ASP A N 1
ATOM 754 C CA . ASP A 1 101 ? -1.048 -2.581 13.729 1.00 87.00 101 ASP A CA 1
ATOM 755 C C . ASP A 1 101 ? -0.969 -3.563 12.554 1.00 87.00 101 ASP A C 1
ATOM 757 O O . ASP A 1 101 ? -1.629 -4.594 12.528 1.00 87.00 101 ASP A O 1
ATOM 761 N N . ALA A 1 102 ? -0.145 -3.273 11.548 1.00 87.31 102 ALA A 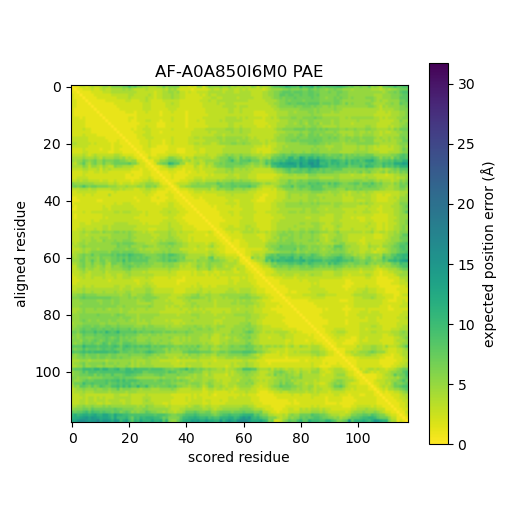N 1
ATOM 762 C CA . ALA A 1 102 ? -0.008 -4.180 10.407 1.00 87.31 102 ALA A CA 1
ATOM 763 C C . ALA A 1 102 ? 0.473 -5.591 10.809 1.00 87.31 102 ALA A C 1
ATOM 765 O O . ALA A 1 102 ? 0.099 -6.567 10.159 1.00 87.31 102 ALA A O 1
ATOM 766 N N . ALA A 1 103 ? 1.277 -5.727 11.872 1.00 87.50 103 ALA A N 1
ATOM 767 C CA . ALA A 1 103 ? 1.859 -7.007 12.280 1.00 87.50 103 ALA A CA 1
ATOM 768 C C . ALA A 1 103 ? 0.784 -8.009 12.731 1.00 87.50 103 ALA A C 1
ATOM 770 O O . ALA A 1 103 ? 0.813 -9.171 12.318 1.00 87.50 103 ALA A O 1
ATOM 771 N N . SER A 1 104 ? -0.207 -7.547 13.496 1.00 86.19 104 SER A N 1
ATOM 772 C CA . SER A 1 104 ? -1.338 -8.379 13.932 1.00 86.19 104 SER A CA 1
ATOM 773 C C . SER A 1 104 ? -2.344 -8.687 12.816 1.00 86.19 104 SER A C 1
ATOM 775 O O . SER A 1 104 ? -3.144 -9.613 12.948 1.00 86.19 104 SER A O 1
ATOM 777 N N . TYR A 1 105 ? -2.286 -7.963 11.693 1.00 84.94 105 TYR A N 1
ATOM 778 C CA . TYR A 1 105 ? -3.231 -8.072 10.575 1.00 84.94 105 TYR A CA 1
ATOM 779 C C . TYR A 1 105 ? -2.554 -8.556 9.284 1.00 84.94 105 TYR A C 1
ATOM 781 O O . TYR A 1 105 ? -2.780 -8.041 8.191 1.00 84.94 105 TYR A O 1
ATOM 789 N N . GLY A 1 106 ? -1.717 -9.592 9.404 1.00 85.69 106 GLY A N 1
ATOM 790 C CA . GLY A 1 106 ? -1.126 -10.287 8.254 1.00 85.69 106 GLY A CA 1
ATOM 791 C C . GLY A 1 106 ? 0.134 -9.632 7.687 1.00 85.69 106 GLY A C 1
ATOM 792 O O . GLY A 1 106 ? 0.581 -10.015 6.608 1.00 85.69 106 GLY A O 1
ATOM 793 N N . ASN A 1 107 ? 0.733 -8.693 8.422 1.00 90.25 107 ASN A N 1
ATOM 794 C CA . ASN A 1 107 ? 1.886 -7.892 8.013 1.00 90.25 107 ASN A CA 1
ATOM 795 C C . ASN A 1 107 ? 1.614 -7.017 6.784 1.00 90.25 107 ASN A C 1
ATOM 797 O O . ASN A 1 107 ? 2.524 -6.774 6.003 1.00 90.25 107 ASN A O 1
ATOM 801 N N . VAL A 1 108 ? 0.382 -6.541 6.599 1.00 91.31 108 VAL A N 1
ATOM 802 C CA . VAL A 1 108 ? 0.010 -5.661 5.484 1.00 91.31 108 VAL A CA 1
ATOM 803 C C . VAL A 1 108 ? -0.618 -4.392 6.042 1.00 91.31 108 VAL A C 1
ATOM 805 O O . VAL A 1 108 ? -1.526 -4.456 6.866 1.00 91.31 108 VAL A O 1
ATOM 808 N N . PHE A 1 109 ? -0.155 -3.232 5.581 1.00 92.94 109 PHE A N 1
ATOM 809 C CA . PHE A 1 109 ? -0.812 -1.963 5.878 1.00 92.94 109 PHE A CA 1
ATOM 810 C C . PHE A 1 109 ? -2.142 -1.899 5.129 1.00 92.94 109 PHE A C 1
ATOM 812 O O . PHE A 1 109 ? -2.170 -1.932 3.899 1.00 92.94 109 PHE A O 1
ATOM 819 N N . LEU A 1 110 ? -3.250 -1.839 5.859 1.00 94.75 110 LEU A N 1
ATOM 820 C CA . LEU A 1 110 ? -4.584 -1.809 5.272 1.00 94.75 110 LEU A CA 1
ATOM 821 C C . LEU A 1 110 ? -5.210 -0.436 5.482 1.00 94.75 110 LEU A C 1
ATOM 823 O O . LEU A 1 110 ? -5.394 -0.011 6.621 1.00 94.75 110 LEU A O 1
ATOM 827 N N . THR A 1 111 ? -5.583 0.211 4.382 1.00 96.25 111 THR A N 1
ATOM 828 C CA . THR A 1 111 ? -6.248 1.513 4.400 1.00 96.25 111 THR A CA 1
ATOM 829 C C . THR A 1 111 ? -7.535 1.455 3.595 1.00 96.25 111 THR A C 1
ATOM 831 O O . THR A 1 111 ? -7.543 1.044 2.437 1.00 96.25 111 THR A O 1
ATOM 834 N N . PHE A 1 112 ? -8.628 1.909 4.192 1.00 96.62 112 PHE A N 1
ATOM 835 C CA . PHE A 1 112 ? -9.889 2.163 3.513 1.00 96.62 112 PHE A CA 1
ATOM 836 C C . PHE A 1 112 ? -9.976 3.648 3.211 1.00 96.62 112 PHE A C 1
ATOM 838 O O . PHE A 1 112 ? -9.832 4.462 4.118 1.00 96.62 112 PHE A O 1
ATOM 845 N N . ALA A 1 113 ? -10.209 4.010 1.957 1.00 95.88 113 ALA A N 1
ATOM 846 C CA . ALA A 1 113 ? -10.297 5.402 1.540 1.00 95.88 113 ALA A CA 1
ATOM 847 C C . ALA A 1 113 ? -11.625 5.652 0.838 1.00 95.88 113 ALA A C 1
ATOM 849 O O . ALA A 1 113 ? -12.072 4.836 0.027 1.00 95.88 113 ALA A O 1
ATOM 850 N N . ARG A 1 114 ? -12.251 6.792 1.135 1.00 94.62 114 ARG A N 1
ATOM 851 C CA . ARG A 1 114 ? -13.466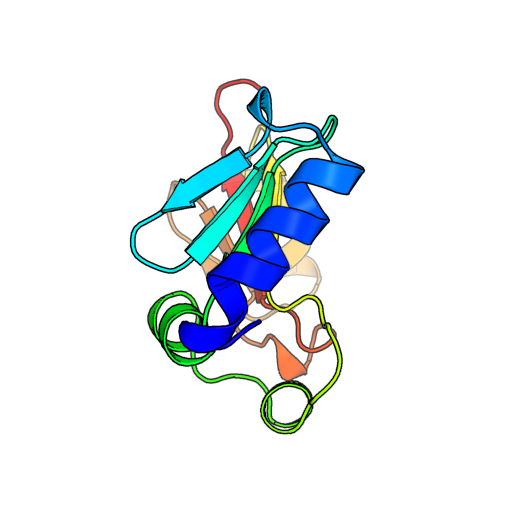 7.188 0.428 1.00 94.62 114 ARG A CA 1
ATOM 852 C C . ARG A 1 114 ? -13.126 7.492 -1.027 1.00 94.62 114 ARG A C 1
ATOM 854 O O . ARG A 1 114 ? -12.302 8.365 -1.298 1.00 94.62 114 ARG A O 1
ATOM 861 N N . ASP A 1 115 ? -13.799 6.823 -1.954 1.00 90.25 115 ASP A N 1
ATOM 862 C CA . ASP A 1 115 ? -13.713 7.128 -3.379 1.00 90.25 115 ASP A CA 1
ATOM 863 C C . ASP A 1 115 ? -15.046 7.723 -3.845 1.00 90.25 115 ASP A C 1
ATOM 865 O O . ASP A 1 115 ? -16.040 7.004 -3.895 1.00 90.25 115 ASP A O 1
ATOM 869 N N . PRO A 1 116 ? -15.098 9.019 -4.201 1.00 79.06 116 PRO A N 1
ATOM 870 C CA . PRO A 1 116 ? -16.342 9.689 -4.584 1.00 79.06 116 PRO A CA 1
ATOM 871 C C . PRO A 1 116 ? -16.944 9.181 -5.905 1.00 79.06 116 PRO A C 1
ATOM 873 O O . PRO A 1 116 ? -17.984 9.678 -6.330 1.00 79.06 116 PRO A O 1
ATOM 876 N N . ARG A 1 117 ? -16.274 8.253 -6.597 1.00 80.94 117 ARG A N 1
ATOM 877 C CA . ARG A 1 117 ? -16.766 7.618 -7.827 1.00 80.94 117 ARG A CA 1
ATOM 878 C C . ARG A 1 117 ? -17.550 6.329 -7.565 1.00 80.94 117 ARG A C 1
ATOM 880 O O . ARG A 1 117 ? -18.108 5.794 -8.523 1.00 80.94 117 ARG A O 1
ATOM 887 N N . LEU A 1 118 ? -17.514 5.811 -6.334 1.00 76.31 118 LEU A N 1
ATOM 888 C CA . LEU A 1 118 ? -18.234 4.611 -5.895 1.00 76.31 118 LEU A CA 1
ATOM 889 C C . LEU A 1 118 ? -19.587 4.947 -5.267 1.00 76.31 118 LEU A C 1
ATOM 891 O O . LEU A 1 118 ? -19.730 6.061 -4.718 1.00 76.31 118 LEU A O 1
#

Solvent-accessible surface area (backbone atoms only — not comparable to full-atom values): 6906 Å² total; per-residue (Å²): 87,48,55,78,89,45,44,69,59,52,48,57,52,49,32,74,75,58,34,68,90,27,52,47,80,53,101,55,35,44,33,35,52,52,99,89,47,76,50,75,40,28,26,67,69,46,46,35,75,71,77,44,80,66,40,71,75,60,67,72,53,87,66,88,59,80,55,66,48,79,42,78,34,65,61,59,68,69,51,48,53,51,40,58,75,68,68,53,59,61,49,72,63,99,56,36,42,33,45,68,51,25,60,86,56,79,47,28,39,42,30,40,31,57,33,93,88,92

Secondary structure (DSSP, 8-state):
---GGGHHHHHHHHHHHH-GGGEEEETTEEEEEETTEEEEEE-HHHHHHHS-SPPHHHHT--S----EEEEEES-HHHHHHHHHHTT--EEE-SSEEEES-TTTTTT-EEEEEE-TT-

Radius of gyration: 15.49 Å; Cα contacts (8 Å, |Δi|>4): 169; chains: 1; bounding box: 38×24×40 Å

Foldseek 3Di:
DDDPVCQVVVLVVLCVVQNPVQWDDDPFFIWGQDPVGIDTDGDQVSLCVVQHHFDPVVVPDPDDDAAEDEAEDQDCPVVVVVCVVVVFCWDDDPFKIWRNCCPVVVRHTYMYGYDNVD

pLDDT: mean 91.51, std 4.37, range [76.31, 97.19]